Protein AF-A0A5D4HKQ6-F1 (afdb_monomer_lite)

Radius of gyration: 18.06 Å; chains: 1; bounding box: 60×26×44 Å

Sequence (151 aa):
MTTKTHETTPVLAIPAARAATAAGAALTLGSTFLAWTWTAKFPGDLTVTGYPGGLQVLTLIGAALTLLLTLSGYGIKGLRWLTPGGTNSPVRLAALGLLGTMGFTVGAISVELGGVVNLEPGAWIGLVGAIITVVASLGLPHDQDITDTTN

pLDDT: mean 89.71, std 12.34, range [48.47, 98.75]

Organism: NCBI:txid66428

Secondary structure (DSSP, 8-state):
--EEEE----SS--TTHHHHHHHHHHHHHHHTTS-SBSSTTSTT----TTS--HHHHHHHHHHHHHHHHHHHTTT-TTGGGG-TT-SSHHHHHHHHHHHHHHHHHHHHHHHHTTSGGGB-HHHHHHHHHHHHHHHHHTTSPP-PEEEE---

Structure (mmCIF, N/CA/C/O backbone):
data_AF-A0A5D4HKQ6-F1
#
_entry.id   AF-A0A5D4HKQ6-F1
#
loop_
_atom_site.group_PDB
_atom_site.id
_atom_site.type_symbol
_atom_site.label_atom_id
_atom_site.label_alt_id
_atom_site.label_comp_id
_atom_site.label_asym_id
_atom_site.label_entity_id
_atom_site.label_seq_id
_atom_site.pdbx_PDB_ins_code
_atom_site.Cartn_x
_atom_site.Cartn_y
_atom_site.Cartn_z
_atom_site.occupancy
_atom_site.B_iso_or_equiv
_atom_site.auth_seq_id
_atom_site.auth_comp_id
_atom_site.auth_asym_id
_atom_site.auth_atom_id
_atom_site.pdbx_PDB_model_num
ATOM 1 N N . MET A 1 1 ? -39.005 9.624 20.430 1.00 52.19 1 MET A N 1
ATOM 2 C CA . MET A 1 1 ? -37.628 9.550 20.961 1.00 52.19 1 MET A CA 1
ATOM 3 C C . MET A 1 1 ? -36.857 8.712 19.958 1.00 52.19 1 MET A C 1
ATOM 5 O O . MET A 1 1 ? -37.192 7.550 19.815 1.00 52.19 1 MET A O 1
ATOM 9 N N . THR A 1 2 ? -35.982 9.311 19.151 1.00 50.25 2 THR A N 1
ATOM 10 C CA . THR A 1 2 ? -35.321 8.599 18.044 1.00 50.25 2 THR A CA 1
ATOM 11 C C . THR A 1 2 ? -34.064 7.923 18.574 1.00 50.25 2 THR A C 1
ATOM 13 O O . THR A 1 2 ? -33.133 8.610 18.998 1.00 50.25 2 THR A O 1
ATOM 16 N N . THR A 1 3 ? -34.039 6.595 18.590 1.00 52.75 3 THR A N 1
ATOM 17 C CA . THR A 1 3 ? -32.855 5.829 18.988 1.00 52.75 3 THR A CA 1
ATOM 18 C C . THR A 1 3 ? -31.944 5.702 17.769 1.00 52.75 3 THR A C 1
ATOM 20 O O . THR A 1 3 ? -32.344 5.154 16.744 1.00 52.75 3 THR A O 1
ATOM 23 N N . LYS A 1 4 ? -30.730 6.254 17.845 1.00 53.69 4 LYS A N 1
ATOM 24 C CA . LYS A 1 4 ? -29.682 5.984 16.855 1.00 53.69 4 LYS A CA 1
ATOM 25 C C . LYS A 1 4 ? -28.993 4.677 17.231 1.00 53.69 4 LYS A C 1
ATOM 27 O O . LYS A 1 4 ? -28.440 4.582 18.326 1.00 53.69 4 LYS A O 1
ATOM 32 N N . THR A 1 5 ? -29.003 3.703 16.334 1.00 58.50 5 THR A N 1
ATOM 33 C CA . THR A 1 5 ? -28.323 2.418 16.523 1.00 58.50 5 THR A CA 1
ATOM 34 C C . THR A 1 5 ? -27.150 2.373 15.551 1.00 58.50 5 THR A C 1
ATOM 36 O O . THR A 1 5 ? -27.353 2.552 14.361 1.00 58.50 5 THR A O 1
ATOM 39 N N . HIS A 1 6 ? -25.914 2.184 16.010 1.00 55.53 6 HIS A N 1
ATOM 40 C CA . HIS A 1 6 ? -24.756 2.104 15.107 1.00 55.53 6 HIS A CA 1
ATOM 41 C C . HIS A 1 6 ? -24.653 0.704 14.486 1.00 55.53 6 HIS A C 1
ATOM 43 O O . HIS A 1 6 ? -24.644 -0.291 15.220 1.00 55.53 6 HIS A O 1
ATOM 49 N N . GLU A 1 7 ? -24.538 0.604 13.157 1.00 64.25 7 GLU A N 1
ATOM 50 C CA . GLU A 1 7 ? -24.273 -0.682 12.508 1.00 64.25 7 GLU A CA 1
ATOM 51 C C . GLU A 1 7 ? -22.806 -1.052 12.708 1.00 64.25 7 GLU A C 1
ATOM 53 O O . GLU A 1 7 ? -21.908 -0.413 12.169 1.00 64.25 7 GLU A O 1
ATOM 58 N N . THR A 1 8 ? -22.548 -2.096 13.490 1.00 67.12 8 THR A N 1
ATOM 59 C CA . THR A 1 8 ? -21.179 -2.548 13.791 1.00 67.12 8 THR A CA 1
ATOM 60 C C . THR A 1 8 ? -20.797 -3.822 13.041 1.00 67.12 8 THR A C 1
ATOM 62 O O . THR A 1 8 ? -19.658 -4.280 13.140 1.00 67.12 8 THR A O 1
ATOM 65 N N . THR A 1 9 ? -21.719 -4.381 12.254 1.00 77.31 9 THR A N 1
ATOM 66 C CA . THR A 1 9 ? -21.531 -5.647 11.545 1.00 77.31 9 THR A CA 1
ATOM 67 C C . THR A 1 9 ? -20.462 -5.501 10.459 1.00 77.31 9 THR A C 1
ATOM 69 O O . THR A 1 9 ? -20.600 -4.640 9.588 1.00 77.31 9 THR A O 1
ATOM 72 N N . PRO A 1 10 ? -19.377 -6.293 10.478 1.00 80.19 10 PRO A N 1
ATOM 73 C CA . PRO A 1 10 ? -18.379 -6.279 9.412 1.00 80.19 10 PRO A CA 1
ATOM 74 C C . PRO A 1 10 ? -18.912 -6.966 8.144 1.00 80.19 10 PRO A C 1
ATOM 76 O O . PRO A 1 10 ? -19.804 -7.808 8.218 1.00 80.19 10 PRO A O 1
ATOM 79 N N . VAL A 1 11 ? -18.337 -6.649 6.977 1.00 83.75 11 VAL A N 1
ATOM 80 C CA . VAL A 1 11 ? -18.715 -7.301 5.703 1.00 83.75 11 VAL A CA 1
ATOM 81 C C . VAL A 1 11 ? -18.210 -8.747 5.665 1.00 83.75 11 VAL A C 1
ATOM 83 O O . VAL A 1 11 ? -18.899 -9.641 5.183 1.00 83.75 11 VAL A O 1
ATOM 86 N N . LEU A 1 12 ? -17.003 -8.980 6.187 1.00 84.12 12 LEU A N 1
ATOM 87 C CA . LEU A 1 12 ? -16.372 -10.296 6.286 1.00 84.12 12 LEU A CA 1
ATOM 88 C C . LEU A 1 12 ? -15.975 -10.577 7.739 1.00 84.12 12 LEU A C 1
ATOM 90 O O . LEU A 1 12 ? -15.366 -9.740 8.401 1.00 84.12 12 LEU A O 1
ATOM 94 N N . ALA A 1 13 ? -16.265 -11.776 8.240 1.00 87.50 13 ALA A N 1
ATOM 95 C CA . ALA A 1 13 ? -15.840 -12.192 9.574 1.00 87.50 13 ALA A CA 1
ATOM 96 C C . ALA A 1 13 ? -14.349 -12.578 9.569 1.00 87.50 13 ALA A C 1
ATOM 98 O O . ALA A 1 13 ? -13.998 -13.751 9.456 1.00 87.50 13 ALA A O 1
ATOM 99 N N . ILE A 1 14 ? -13.465 -11.579 9.658 1.00 87.88 14 ILE A N 1
ATOM 100 C CA . ILE A 1 14 ? -12.009 -11.775 9.638 1.00 87.88 14 ILE A CA 1
ATOM 101 C C . ILE A 1 14 ? -11.443 -11.548 11.045 1.00 87.88 14 ILE A C 1
ATOM 103 O O . ILE A 1 14 ? -11.504 -10.423 11.556 1.00 87.88 14 ILE A O 1
ATOM 107 N N . PRO A 1 15 ? -10.852 -12.573 11.689 1.00 87.19 15 PRO A N 1
ATOM 108 C CA . PRO A 1 15 ? -10.172 -12.375 12.959 1.00 87.19 15 PRO A CA 1
ATOM 109 C C . PRO A 1 15 ? -8.977 -11.437 12.763 1.00 87.19 15 PRO A C 1
ATOM 111 O O . PRO A 1 15 ? -8.258 -11.517 11.771 1.00 87.19 15 PRO A O 1
ATOM 114 N N . ALA A 1 16 ? -8.766 -10.533 13.720 1.00 92.31 16 ALA A N 1
ATOM 115 C CA . ALA A 1 16 ? -7.679 -9.555 13.679 1.00 92.31 16 ALA A CA 1
ATOM 116 C C . ALA A 1 16 ? -7.649 -8.680 12.399 1.00 92.31 16 ALA A C 1
ATOM 118 O O . ALA A 1 16 ? -6.581 -8.221 11.992 1.00 92.31 16 ALA A O 1
ATOM 119 N N . ALA A 1 17 ? -8.816 -8.384 11.805 1.00 95.38 17 ALA A N 1
ATOM 120 C CA . ALA A 1 17 ? -8.967 -7.578 10.586 1.00 95.38 17 ALA A CA 1
ATOM 121 C C . ALA A 1 17 ? -8.122 -6.289 10.572 1.00 95.38 17 ALA A C 1
ATOM 123 O O . ALA A 1 17 ? -7.431 -6.002 9.596 1.00 95.38 17 ALA A O 1
ATOM 124 N N . ARG A 1 18 ? -8.106 -5.531 11.679 1.00 95.81 18 ARG A N 1
ATOM 125 C CA . ARG A 1 18 ? -7.306 -4.296 11.787 1.00 95.81 18 ARG A CA 1
ATOM 126 C C . ARG A 1 18 ? -5.800 -4.560 11.705 1.00 95.81 18 ARG A C 1
ATOM 128 O O . ARG A 1 18 ? -5.101 -3.831 11.006 1.00 95.81 18 ARG A O 1
ATOM 135 N N . ALA A 1 19 ? -5.315 -5.614 12.361 1.00 97.12 19 ALA A N 1
ATOM 136 C CA . ALA A 1 19 ? -3.901 -5.979 12.330 1.00 97.12 19 ALA A CA 1
ATOM 137 C C . ALA A 1 19 ? -3.490 -6.475 10.938 1.00 97.12 19 ALA A C 1
ATOM 139 O O . ALA A 1 19 ? -2.458 -6.054 10.426 1.00 97.12 19 ALA A O 1
ATOM 140 N N . ALA A 1 20 ? -4.325 -7.294 10.292 1.00 97.81 20 ALA A N 1
ATOM 141 C CA . ALA A 1 20 ? -4.093 -7.749 8.921 1.00 97.81 20 ALA A CA 1
ATOM 142 C C . ALA A 1 20 ? -4.114 -6.585 7.912 1.00 97.81 20 ALA A C 1
ATOM 144 O O . ALA A 1 20 ? -3.261 -6.523 7.028 1.00 97.81 20 ALA A O 1
ATOM 145 N N . THR A 1 21 ? -5.017 -5.613 8.090 1.00 98.19 21 THR A N 1
ATOM 146 C CA . THR A 1 21 ? -5.068 -4.390 7.268 1.00 98.19 21 THR A CA 1
ATOM 147 C C . THR A 1 21 ? -3.767 -3.594 7.393 1.00 98.19 21 THR A C 1
ATOM 149 O O . THR A 1 21 ? -3.162 -3.223 6.385 1.00 98.19 21 THR A O 1
ATOM 152 N N . ALA A 1 22 ? -3.302 -3.379 8.630 1.00 98.12 22 ALA A N 1
ATOM 153 C CA . ALA A 1 22 ? -2.049 -2.681 8.904 1.00 98.12 22 ALA A CA 1
ATOM 154 C C . ALA A 1 22 ? -0.838 -3.443 8.346 1.00 98.12 22 ALA A C 1
ATOM 156 O O . ALA A 1 22 ? 0.032 -2.832 7.730 1.00 98.12 22 ALA A O 1
ATOM 157 N N . ALA A 1 23 ? -0.802 -4.769 8.502 1.00 98.44 23 ALA A N 1
ATOM 158 C CA . ALA A 1 23 ? 0.266 -5.612 7.974 1.00 98.44 23 ALA A CA 1
ATOM 159 C C . ALA A 1 23 ? 0.341 -5.550 6.441 1.00 98.44 23 ALA A C 1
ATOM 161 O O . ALA A 1 23 ? 1.423 -5.335 5.902 1.00 98.44 23 ALA A O 1
ATOM 162 N N . GLY A 1 24 ? -0.790 -5.653 5.734 1.00 98.56 24 GLY A N 1
ATOM 163 C CA . GLY A 1 24 ? -0.828 -5.500 4.274 1.00 98.56 24 GLY A CA 1
ATOM 164 C C . GLY A 1 24 ? -0.355 -4.115 3.816 1.00 98.56 24 GLY A C 1
ATOM 165 O O . GLY A 1 24 ? 0.433 -4.000 2.874 1.00 98.56 24 GLY A O 1
ATOM 166 N N . ALA A 1 25 ? -0.761 -3.057 4.531 1.00 98.62 25 ALA A N 1
ATOM 167 C CA . ALA A 1 25 ? -0.358 -1.692 4.195 1.00 98.62 25 ALA A CA 1
ATOM 168 C C . ALA A 1 25 ? 1.146 -1.491 4.437 1.00 98.62 25 ALA A C 1
ATOM 170 O O . ALA A 1 25 ? 1.828 -0.891 3.610 1.00 98.62 25 ALA A O 1
ATOM 171 N N . ALA A 1 26 ? 1.682 -2.055 5.523 1.00 98.69 26 ALA A N 1
ATOM 172 C CA . ALA A 1 26 ? 3.109 -2.037 5.832 1.00 98.69 26 ALA A CA 1
ATOM 173 C C . ALA A 1 26 ? 3.942 -2.854 4.830 1.00 98.69 26 ALA A C 1
ATOM 175 O O . ALA A 1 26 ? 5.008 -2.397 4.426 1.00 98.69 26 ALA A O 1
ATOM 176 N N . LEU A 1 27 ? 3.455 -4.018 4.382 1.00 98.69 27 LEU A N 1
ATOM 177 C CA . LEU A 1 27 ? 4.090 -4.799 3.312 1.00 98.69 27 LEU A CA 1
ATOM 178 C C . LEU A 1 27 ? 4.149 -4.001 2.008 1.00 98.69 27 LEU A C 1
ATOM 180 O O . LEU A 1 27 ? 5.203 -3.922 1.381 1.00 98.69 27 LEU A O 1
ATOM 184 N N . THR A 1 28 ? 3.038 -3.360 1.636 1.00 98.69 28 THR A N 1
ATOM 185 C CA . THR A 1 28 ? 2.971 -2.517 0.434 1.00 98.69 28 THR A CA 1
ATOM 186 C C . THR A 1 28 ? 3.924 -1.331 0.537 1.00 98.69 28 THR A C 1
ATOM 188 O O . THR A 1 28 ? 4.666 -1.064 -0.402 1.00 98.69 28 THR A O 1
ATOM 191 N N . LEU A 1 29 ? 3.971 -0.670 1.696 1.00 98.62 29 LEU A N 1
ATOM 192 C CA . LEU A 1 29 ? 4.906 0.417 1.983 1.00 98.62 29 LEU A CA 1
ATOM 193 C C . LEU A 1 29 ? 6.361 -0.053 1.876 1.00 98.62 29 LEU A C 1
ATOM 195 O O . LEU A 1 29 ? 7.164 0.590 1.216 1.00 98.62 29 LEU A O 1
ATOM 199 N N . GLY A 1 30 ? 6.711 -1.187 2.483 1.00 98.25 30 GLY A N 1
ATOM 200 C CA . GLY A 1 30 ? 8.060 -1.748 2.379 1.00 98.25 30 GLY A CA 1
ATOM 201 C C . GLY A 1 30 ? 8.436 -2.092 0.936 1.00 98.25 30 GLY A C 1
ATOM 202 O O . GLY A 1 30 ? 9.570 -1.867 0.518 1.00 98.25 30 GLY A O 1
ATOM 203 N N . SER A 1 31 ? 7.468 -2.568 0.147 1.00 98.12 31 SER A N 1
ATOM 204 C CA . SER A 1 31 ? 7.680 -2.947 -1.251 1.00 98.12 31 SER A CA 1
ATOM 205 C C . SER A 1 31 ? 8.123 -1.790 -2.145 1.00 98.12 31 SER A C 1
ATOM 207 O O . SER A 1 31 ? 8.804 -2.031 -3.139 1.00 98.12 31 SER A O 1
ATOM 209 N N . THR A 1 32 ? 7.788 -0.538 -1.806 1.00 97.62 32 THR A N 1
ATOM 210 C CA . THR A 1 32 ? 8.171 0.626 -2.625 1.00 97.62 32 THR A CA 1
ATOM 211 C C . THR A 1 32 ? 9.669 0.890 -2.595 1.00 97.62 32 THR A C 1
ATOM 213 O O . THR A 1 32 ? 10.175 1.624 -3.433 1.00 97.62 32 THR A O 1
ATOM 216 N N . PHE A 1 33 ? 10.381 0.301 -1.634 1.00 97.25 33 PHE A N 1
ATOM 217 C CA . PHE A 1 33 ? 11.835 0.358 -1.541 1.00 97.25 33 PHE A CA 1
ATOM 218 C C . PHE A 1 33 ? 12.516 -0.822 -2.244 1.00 97.25 33 PHE A C 1
ATOM 220 O O . PHE A 1 33 ? 13.732 -0.940 -2.162 1.00 97.25 33 PHE A O 1
ATOM 227 N N . LEU A 1 34 ? 11.773 -1.700 -2.916 1.00 96.88 34 LEU A N 1
ATOM 228 C CA . LEU A 1 34 ? 12.308 -2.817 -3.695 1.00 96.88 34 LEU A CA 1
ATOM 229 C C . LEU A 1 34 ? 12.150 -2.536 -5.191 1.00 96.88 34 LEU A C 1
ATOM 231 O O . LEU A 1 34 ? 11.230 -1.828 -5.595 1.00 96.88 34 LEU A O 1
ATOM 235 N N . ALA A 1 35 ? 12.999 -3.141 -6.021 1.00 96.56 35 ALA A N 1
ATOM 236 C CA . ALA A 1 35 ? 12.835 -3.097 -7.472 1.00 96.56 35 ALA A CA 1
ATOM 237 C C . ALA A 1 35 ? 11.482 -3.696 -7.904 1.00 96.56 35 ALA A C 1
ATOM 239 O O . ALA A 1 35 ? 11.055 -4.741 -7.399 1.00 96.56 35 ALA A O 1
ATOM 240 N N . TRP A 1 36 ? 10.796 -3.025 -8.830 1.00 96.88 36 TRP A N 1
ATOM 241 C CA . TRP A 1 36 ? 9.512 -3.462 -9.404 1.00 96.88 36 TRP A CA 1
ATOM 242 C C . TRP A 1 36 ? 9.649 -3.963 -10.837 1.00 96.88 36 TRP A C 1
ATOM 244 O O . TRP A 1 36 ? 8.809 -4.730 -11.306 1.00 96.88 36 TRP A O 1
ATOM 254 N N . THR A 1 37 ? 10.732 -3.576 -11.501 1.00 94.56 37 THR A N 1
ATOM 255 C CA . THR A 1 37 ? 11.100 -4.013 -12.846 1.00 94.56 37 THR A CA 1
ATOM 256 C C . THR A 1 37 ? 12.584 -4.343 -12.878 1.00 94.56 37 THR A C 1
ATOM 258 O O . THR A 1 37 ? 13.364 -3.697 -12.186 1.00 94.56 37 THR A O 1
ATOM 261 N N . TRP A 1 38 ? 13.000 -5.288 -13.718 1.00 91.44 38 TRP A N 1
ATOM 262 C CA . TRP A 1 38 ? 14.423 -5.607 -13.913 1.00 91.44 38 TRP A CA 1
ATOM 263 C C . TRP A 1 38 ? 15.112 -4.699 -14.942 1.00 91.44 38 TRP A C 1
ATOM 265 O O . TRP A 1 38 ? 16.336 -4.683 -15.050 1.00 91.44 38 TRP A O 1
ATOM 275 N N . THR A 1 39 ? 14.332 -3.951 -15.729 1.00 90.88 39 THR A N 1
ATOM 276 C CA . THR A 1 39 ? 14.819 -3.079 -16.803 1.00 90.88 39 THR A CA 1
ATOM 277 C C . THR A 1 39 ? 14.408 -1.624 -16.586 1.00 90.88 39 THR A C 1
ATOM 279 O O . THR A 1 39 ? 13.275 -1.343 -16.206 1.00 90.88 39 THR A O 1
ATOM 282 N N . ALA A 1 40 ? 15.310 -0.690 -16.901 1.00 90.69 40 ALA A N 1
ATOM 283 C CA . ALA A 1 40 ? 15.077 0.756 -16.806 1.00 90.69 40 ALA A CA 1
ATOM 284 C C . ALA A 1 40 ? 14.224 1.324 -17.961 1.00 90.69 40 ALA A C 1
ATOM 286 O O . ALA A 1 40 ? 14.047 2.532 -18.080 1.00 90.69 40 ALA A O 1
ATOM 287 N N . LYS A 1 41 ? 13.709 0.464 -18.853 1.00 91.44 41 LYS A N 1
ATOM 288 C CA . LYS A 1 41 ? 12.864 0.877 -19.986 1.00 91.44 41 LYS A CA 1
ATOM 289 C C . LYS A 1 41 ? 11.498 1.406 -19.554 1.00 91.44 41 LYS A C 1
ATOM 291 O O . LYS A 1 41 ? 10.875 2.141 -20.313 1.00 91.44 41 LYS A O 1
ATOM 296 N N . PHE A 1 42 ? 11.024 1.019 -18.370 1.00 91.00 42 PHE A N 1
ATOM 297 C CA . PHE A 1 42 ? 9.764 1.525 -17.845 1.00 91.00 42 PHE A CA 1
ATOM 298 C C . PHE A 1 42 ? 9.919 2.992 -17.401 1.00 91.00 42 PHE A C 1
ATOM 300 O O . PHE A 1 42 ? 10.897 3.314 -16.717 1.00 91.00 42 PHE A O 1
ATOM 307 N N . PRO A 1 43 ? 8.974 3.890 -17.743 1.00 88.94 43 PRO A N 1
ATOM 308 C CA . PRO A 1 43 ? 9.043 5.291 -17.348 1.00 88.94 43 PRO A CA 1
ATOM 309 C C . PRO A 1 43 ? 9.218 5.482 -15.837 1.00 88.94 43 PRO A C 1
ATOM 311 O O . PRO A 1 43 ? 8.456 4.955 -15.028 1.00 88.94 43 PRO A O 1
ATOM 314 N N . GLY A 1 44 ? 10.210 6.292 -15.462 1.00 85.31 44 GLY A N 1
ATOM 315 C CA . GLY A 1 44 ? 10.505 6.604 -14.064 1.00 85.31 44 GLY A CA 1
ATOM 316 C C . GLY A 1 44 ? 11.414 5.605 -13.345 1.00 85.31 44 GLY A C 1
ATOM 317 O O . GLY A 1 44 ? 11.509 5.732 -12.130 1.00 85.31 44 GLY A O 1
ATOM 318 N N . ASP A 1 45 ? 12.039 4.671 -14.080 1.00 89.12 45 ASP A N 1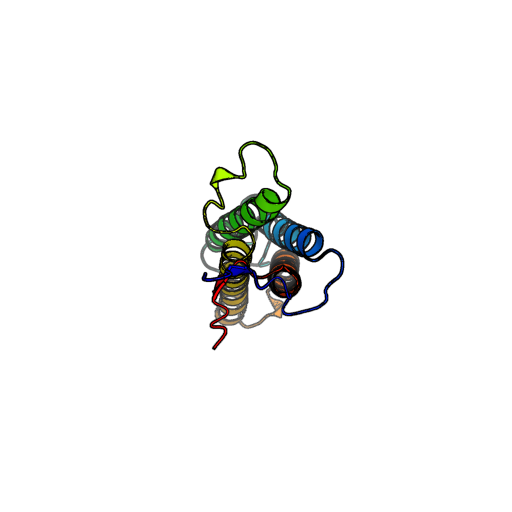
ATOM 319 C CA . ASP A 1 45 ? 13.051 3.692 -13.638 1.00 89.12 45 ASP A CA 1
ATOM 320 C C . ASP A 1 45 ? 12.785 3.079 -12.255 1.00 89.12 45 ASP A C 1
ATOM 322 O O . ASP A 1 45 ? 13.165 3.613 -11.214 1.00 89.12 45 ASP A O 1
ATOM 326 N N . LEU A 1 46 ? 12.149 1.908 -12.256 1.00 92.62 46 LEU A N 1
ATOM 327 C CA . LEU A 1 46 ? 11.755 1.204 -11.035 1.00 92.62 46 LEU A CA 1
ATOM 328 C C . LEU A 1 46 ? 12.695 0.035 -10.704 1.00 92.62 46 LEU A C 1
ATOM 330 O O . LEU A 1 46 ? 12.289 -0.923 -10.041 1.00 92.62 46 LEU A O 1
ATOM 334 N N . THR A 1 47 ? 13.937 0.079 -11.196 1.00 92.19 47 THR A N 1
ATOM 335 C CA . THR A 1 47 ? 14.945 -0.975 -10.973 1.00 92.19 47 THR A CA 1
ATOM 336 C C . THR A 1 47 ? 15.737 -0.801 -9.677 1.00 92.19 47 THR A C 1
ATOM 338 O O . THR A 1 47 ? 16.391 -1.736 -9.214 1.00 92.19 47 THR A O 1
ATOM 341 N N . VAL A 1 48 ? 15.688 0.388 -9.071 1.00 91.19 48 VAL A N 1
ATOM 342 C CA . VAL A 1 48 ? 16.575 0.762 -7.965 1.00 91.19 48 VAL A CA 1
ATOM 343 C C . VAL A 1 48 ? 15.942 0.454 -6.608 1.00 91.19 48 VAL A C 1
ATOM 345 O O . VAL A 1 48 ? 14.958 1.060 -6.192 1.00 91.19 48 VAL A O 1
ATOM 348 N N . THR A 1 49 ? 16.557 -0.464 -5.864 1.00 93.06 49 THR A N 1
ATOM 349 C CA . THR A 1 49 ? 16.210 -0.731 -4.460 1.00 93.06 49 THR A CA 1
ATOM 350 C C . THR A 1 49 ? 16.634 0.445 -3.571 1.00 93.06 49 THR A C 1
ATOM 352 O O . THR A 1 49 ? 17.740 0.966 -3.690 1.00 93.06 49 THR A O 1
ATOM 355 N N . GLY A 1 50 ? 15.763 0.851 -2.648 1.00 90.31 50 GLY A N 1
ATOM 356 C CA . GLY A 1 50 ? 15.988 1.925 -1.677 1.00 90.31 50 GLY A CA 1
ATOM 357 C C . GLY A 1 50 ? 15.692 3.337 -2.192 1.00 90.31 50 GLY A C 1
ATOM 358 O O . GLY A 1 50 ? 15.640 4.262 -1.383 1.00 90.31 50 GLY A O 1
ATOM 359 N N . TYR A 1 51 ? 15.452 3.511 -3.495 1.00 91.44 51 TYR A N 1
ATOM 360 C CA . TYR A 1 51 ? 15.161 4.804 -4.113 1.00 91.44 51 TYR A CA 1
ATOM 361 C C . TYR A 1 51 ? 13.849 4.733 -4.912 1.00 91.44 51 TYR A C 1
ATOM 363 O O . TYR A 1 51 ? 13.877 4.415 -6.099 1.00 91.44 51 TYR A O 1
ATOM 371 N N . PRO A 1 52 ? 12.690 4.981 -4.270 1.00 90.44 52 PRO A N 1
ATOM 372 C CA . PRO A 1 52 ? 11.397 4.870 -4.937 1.00 90.44 52 PRO A CA 1
ATOM 373 C C . PRO A 1 52 ? 11.259 5.882 -6.087 1.00 90.44 52 PRO A C 1
ATOM 375 O O . PRO A 1 52 ? 11.339 7.092 -5.868 1.00 90.44 52 PRO A O 1
ATOM 378 N N . GLY A 1 53 ? 11.002 5.380 -7.296 1.00 90.50 53 GLY A N 1
ATOM 379 C CA . GLY A 1 53 ? 10.688 6.156 -8.498 1.00 90.50 53 GLY A CA 1
ATOM 380 C C . GLY A 1 53 ? 9.212 6.572 -8.601 1.00 90.50 53 GLY A C 1
ATOM 381 O O . GLY A 1 53 ? 8.418 6.388 -7.678 1.00 90.50 53 GLY A O 1
ATOM 382 N N . GLY A 1 54 ? 8.809 7.130 -9.747 1.00 90.25 54 GLY A N 1
ATOM 383 C CA . GLY A 1 54 ? 7.524 7.833 -9.927 1.00 90.25 54 GLY A CA 1
ATOM 384 C C . GLY A 1 54 ? 6.282 7.127 -9.349 1.00 90.25 54 GLY A C 1
ATOM 385 O O . GLY A 1 54 ? 5.657 7.633 -8.415 1.00 90.25 54 GLY A O 1
ATOM 386 N N . LEU A 1 55 ? 5.924 5.945 -9.867 1.00 93.62 55 LEU A N 1
ATOM 387 C CA . LEU A 1 55 ? 4.755 5.188 -9.379 1.00 93.62 55 LEU A CA 1
ATOM 388 C C . LEU A 1 55 ? 4.962 4.583 -7.978 1.00 93.62 55 LEU A C 1
ATOM 390 O O . LEU A 1 55 ? 3.997 4.415 -7.223 1.00 93.62 55 LEU A O 1
ATOM 394 N N . GLN A 1 56 ? 6.212 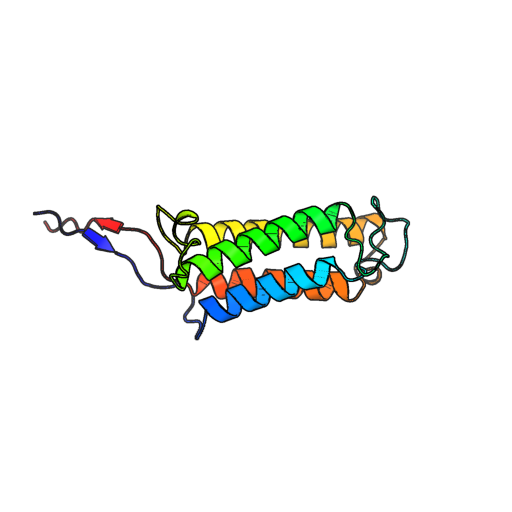4.299 -7.599 1.00 96.19 56 GLN A N 1
ATOM 395 C CA . GLN A 1 56 ? 6.549 3.837 -6.250 1.00 96.19 56 GLN A CA 1
ATOM 396 C C . GLN A 1 56 ? 6.247 4.918 -5.206 1.00 96.19 56 GLN A C 1
ATOM 398 O O . GLN A 1 56 ? 5.737 4.585 -4.140 1.00 96.19 56 GLN A O 1
ATOM 403 N N . VAL A 1 57 ? 6.453 6.205 -5.513 1.00 96.69 57 VAL A N 1
ATOM 404 C CA . VAL A 1 57 ? 6.128 7.322 -4.604 1.00 96.69 57 VAL A CA 1
ATOM 405 C C . VAL A 1 57 ? 4.620 7.463 -4.377 1.00 96.69 57 VAL A C 1
ATOM 407 O O . VAL A 1 57 ? 4.187 7.642 -3.239 1.00 96.69 57 VAL A O 1
ATOM 410 N N . LEU A 1 58 ? 3.797 7.340 -5.424 1.00 96.50 58 LEU A N 1
ATOM 411 C CA . LEU A 1 58 ? 2.334 7.373 -5.268 1.00 96.50 58 LEU A CA 1
ATOM 412 C C . LEU A 1 58 ? 1.845 6.228 -4.375 1.00 96.50 58 LEU A C 1
ATOM 414 O O . LEU A 1 58 ? 1.031 6.432 -3.472 1.00 96.50 58 LEU A O 1
ATOM 418 N N . THR A 1 59 ? 2.402 5.038 -4.588 1.00 97.81 59 THR A N 1
ATOM 419 C CA . THR A 1 59 ? 2.093 3.857 -3.778 1.00 97.81 59 THR A CA 1
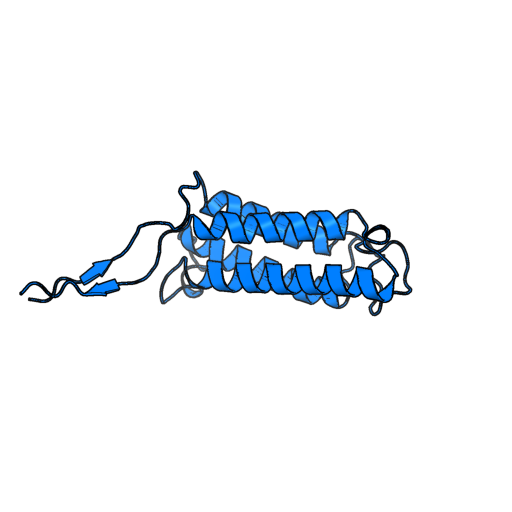ATOM 420 C C . THR A 1 59 ? 2.602 4.007 -2.346 1.00 97.81 59 THR A C 1
ATOM 422 O O . THR A 1 59 ? 1.891 3.640 -1.414 1.00 97.81 59 THR A O 1
ATOM 425 N N . LEU A 1 60 ? 3.777 4.612 -2.146 1.00 97.94 60 LEU A N 1
ATOM 426 C CA . LEU A 1 60 ? 4.352 4.895 -0.829 1.00 97.94 60 LEU A CA 1
ATOM 427 C C . LEU A 1 60 ? 3.417 5.795 -0.023 1.00 97.94 60 LEU A C 1
ATOM 429 O O . LEU A 1 60 ? 3.091 5.480 1.121 1.00 97.94 60 LEU A O 1
ATOM 433 N N . ILE A 1 61 ? 2.944 6.884 -0.634 1.00 98.19 61 ILE A N 1
ATOM 434 C CA . ILE A 1 61 ? 2.012 7.821 -0.001 1.00 98.19 61 ILE A CA 1
ATOM 435 C C . ILE A 1 61 ? 0.679 7.126 0.294 1.00 98.19 61 ILE A C 1
ATOM 437 O O . ILE A 1 61 ? 0.188 7.210 1.419 1.00 98.19 61 ILE A O 1
ATOM 441 N N . GLY A 1 62 ? 0.109 6.396 -0.671 1.00 98.06 62 GLY A N 1
ATOM 442 C CA . GLY A 1 62 ? -1.144 5.659 -0.476 1.00 98.06 62 GLY A CA 1
ATOM 443 C C . GLY A 1 62 ? -1.056 4.615 0.643 1.00 98.06 62 GLY A C 1
ATOM 444 O O . GLY A 1 62 ? -1.953 4.526 1.488 1.00 98.06 62 GLY A O 1
ATOM 445 N N . ALA A 1 63 ? 0.045 3.865 0.703 1.00 98.44 63 ALA A N 1
ATOM 446 C CA . ALA A 1 63 ? 0.292 2.860 1.730 1.00 98.44 63 ALA A CA 1
ATOM 447 C C . ALA A 1 63 ? 0.512 3.502 3.104 1.00 98.44 63 ALA A C 1
ATOM 449 O O . ALA A 1 63 ? -0.085 3.058 4.086 1.00 98.44 63 ALA A O 1
ATOM 450 N N . ALA A 1 64 ? 1.296 4.582 3.176 1.00 98.31 64 ALA A N 1
ATOM 451 C CA . ALA A 1 64 ? 1.525 5.331 4.408 1.00 98.31 64 ALA A CA 1
ATOM 452 C C . ALA A 1 64 ? 0.224 5.930 4.956 1.00 98.31 64 ALA A C 1
ATOM 454 O O . ALA A 1 64 ? -0.074 5.763 6.137 1.00 98.31 64 ALA A O 1
ATOM 455 N N . LEU A 1 65 ? -0.589 6.564 4.106 1.00 97.31 65 LEU A N 1
ATOM 456 C CA . LEU A 1 65 ? -1.895 7.097 4.499 1.00 97.31 65 LEU A CA 1
ATOM 457 C C . LEU A 1 65 ? -2.820 5.988 5.004 1.00 97.31 65 LEU A C 1
ATOM 459 O O . LEU A 1 65 ? -3.393 6.114 6.085 1.00 97.31 65 LEU A O 1
ATOM 463 N N . THR A 1 66 ? -2.924 4.879 4.269 1.00 98.12 66 THR A N 1
ATOM 464 C CA . THR A 1 66 ? -3.759 3.737 4.674 1.00 98.12 66 THR A CA 1
ATOM 465 C C . THR A 1 66 ? -3.300 3.156 6.011 1.00 98.12 66 THR A C 1
ATOM 467 O O . THR A 1 66 ? -4.125 2.869 6.884 1.00 98.12 66 THR A O 1
ATOM 470 N N . LEU A 1 67 ? -1.987 3.029 6.216 1.00 97.62 67 LEU A N 1
ATOM 471 C CA . LEU A 1 67 ? -1.405 2.549 7.465 1.00 97.62 67 LEU A CA 1
ATOM 472 C C . LEU A 1 67 ? -1.704 3.506 8.626 1.00 97.62 67 LEU A C 1
ATOM 474 O O . LEU A 1 67 ? -2.200 3.063 9.660 1.00 97.62 67 LEU A O 1
ATOM 478 N N . LEU A 1 68 ? -1.474 4.810 8.455 1.00 96.19 68 LEU A N 1
ATOM 479 C CA . LEU A 1 68 ? -1.744 5.822 9.483 1.00 96.19 68 LEU A CA 1
ATOM 480 C C . LEU A 1 68 ? -3.229 5.873 9.864 1.00 96.19 68 LEU A C 1
ATOM 482 O O . LEU A 1 68 ? -3.558 5.899 11.053 1.00 96.19 68 LEU A O 1
ATOM 486 N N . LEU A 1 69 ? -4.128 5.816 8.879 1.00 95.31 69 LEU A N 1
ATOM 487 C CA . LEU A 1 69 ? -5.570 5.734 9.117 1.00 95.31 69 LEU A CA 1
ATOM 488 C C . LEU A 1 69 ? -5.932 4.452 9.873 1.00 95.31 69 LEU A C 1
ATOM 490 O O . LEU A 1 69 ? -6.681 4.503 10.846 1.00 95.31 69 LEU A O 1
ATOM 494 N N . THR A 1 70 ? -5.354 3.309 9.501 1.00 95.81 70 THR A N 1
ATOM 495 C CA . THR A 1 70 ? -5.606 2.037 10.197 1.00 95.81 70 THR A CA 1
ATOM 496 C C . THR A 1 70 ? -5.141 2.098 11.653 1.00 95.81 70 THR A C 1
ATOM 498 O O . THR A 1 70 ? -5.870 1.669 12.558 1.00 95.81 70 THR A O 1
ATOM 501 N N . LEU A 1 71 ? -3.957 2.679 11.880 1.00 94.38 71 LEU A N 1
ATOM 502 C CA . LEU A 1 71 ? -3.346 2.845 13.196 1.00 94.38 71 LEU A CA 1
ATOM 503 C C . LEU A 1 71 ? -4.117 3.817 14.094 1.00 94.38 71 LEU A C 1
ATOM 505 O O . LEU A 1 71 ? -4.169 3.617 15.309 1.00 94.38 71 LEU A O 1
ATOM 509 N N . SER A 1 72 ? -4.769 4.827 13.514 1.00 92.25 72 SER A N 1
ATOM 510 C CA . SER A 1 72 ? -5.593 5.774 14.274 1.00 92.25 72 SER A CA 1
ATOM 511 C C . SER A 1 72 ? -6.713 5.086 15.068 1.00 92.25 72 SER A C 1
ATOM 513 O O . SER A 1 72 ? -7.032 5.516 16.177 1.00 92.25 72 SER A O 1
ATOM 515 N N . GLY A 1 73 ? -7.232 3.952 14.584 1.00 89.00 73 GLY A N 1
ATOM 516 C CA . GLY A 1 73 ? -8.264 3.186 15.292 1.00 89.00 73 GLY A CA 1
ATOM 517 C C . GLY A 1 73 ? -7.796 2.250 16.379 1.00 89.00 73 GLY A C 1
ATOM 518 O O . GLY A 1 73 ? -8.637 1.612 17.003 1.00 89.00 73 GLY A O 1
ATOM 519 N N . TYR A 1 74 ? -6.497 2.214 16.665 1.00 89.06 74 TYR A N 1
ATOM 520 C CA . TYR A 1 74 ? -6.014 1.728 17.957 1.00 89.06 74 TYR A CA 1
ATOM 521 C C . TYR A 1 74 ? -6.079 2.806 19.053 1.00 89.06 74 TYR A C 1
ATOM 523 O O . TYR A 1 74 ? -5.737 2.530 20.198 1.00 89.06 74 TYR A O 1
ATOM 531 N N . GLY A 1 75 ? -6.507 4.036 18.737 1.00 82.94 75 GLY A N 1
ATOM 532 C CA . GLY A 1 75 ? -6.625 5.116 19.721 1.00 82.94 75 GLY A CA 1
ATOM 533 C C . GLY A 1 75 ? -5.283 5.724 20.142 1.00 82.94 75 GLY A C 1
ATOM 534 O O . GLY A 1 75 ? -5.182 6.305 21.223 1.00 82.94 75 GLY A O 1
ATOM 535 N N . ILE A 1 76 ? -4.249 5.608 19.301 1.00 86.25 76 ILE A N 1
ATOM 536 C CA . ILE A 1 76 ? -2.921 6.180 19.556 1.00 86.25 76 ILE A CA 1
ATOM 537 C C . ILE A 1 76 ? -3.039 7.708 19.689 1.00 86.25 76 ILE A C 1
ATOM 539 O O . ILE A 1 76 ? -3.597 8.386 18.818 1.00 86.25 76 ILE A O 1
ATOM 543 N N . LYS A 1 77 ? -2.507 8.266 20.787 1.00 81.12 77 LYS A N 1
ATOM 544 C CA . LYS A 1 77 ? -2.511 9.717 21.041 1.00 81.12 77 LYS A CA 1
ATOM 545 C C . LYS A 1 77 ? -1.819 10.450 19.882 1.00 81.12 77 LYS A C 1
ATOM 547 O O . LYS A 1 77 ? -0.713 10.092 19.500 1.00 81.12 77 LYS A O 1
ATOM 552 N N . GLY A 1 78 ? -2.484 11.463 19.323 1.00 82.44 78 GLY A N 1
ATOM 553 C CA . GLY A 1 78 ? -2.019 12.233 18.158 1.00 82.44 78 GLY A CA 1
ATOM 554 C C . GLY A 1 78 ? -2.629 11.790 16.823 1.00 82.44 78 GLY A C 1
ATOM 555 O O . GLY A 1 78 ? -2.969 12.642 16.010 1.00 82.44 78 GLY A O 1
ATOM 556 N N . LEU A 1 79 ? -2.884 10.492 16.619 1.00 84.81 79 LEU A N 1
ATOM 557 C CA . LEU A 1 79 ? -3.464 9.995 15.360 1.00 84.81 79 LEU A CA 1
ATOM 558 C C . LEU A 1 79 ? -4.991 10.120 15.302 1.00 84.81 79 LEU A C 1
ATOM 560 O O . LEU A 1 79 ? -5.568 10.079 14.220 1.00 84.81 79 LEU A O 1
ATOM 564 N N . ARG A 1 80 ? -5.662 10.310 16.444 1.00 80.38 80 ARG A N 1
ATOM 565 C CA . ARG A 1 80 ? -7.132 10.412 16.508 1.00 80.38 80 ARG A CA 1
ATOM 566 C C . ARG A 1 80 ? -7.700 11.561 15.662 1.00 80.38 80 ARG A C 1
ATOM 568 O O . ARG A 1 80 ? -8.840 11.478 15.219 1.00 80.38 80 ARG A O 1
ATOM 575 N N . TRP A 1 81 ? -6.908 12.607 15.417 1.00 85.25 81 TRP A N 1
ATOM 576 C CA . TRP A 1 81 ? -7.308 13.727 14.563 1.00 85.25 81 TRP A CA 1
ATOM 577 C C . TRP A 1 81 ? -7.458 13.336 13.084 1.00 85.25 81 TRP A C 1
ATOM 579 O O . TRP A 1 81 ? -8.205 13.994 12.369 1.00 85.25 81 TRP A O 1
ATOM 589 N N . LEU A 1 82 ? -6.825 12.245 12.629 1.00 84.50 82 LEU A N 1
ATOM 590 C CA . LEU A 1 82 ? -6.969 11.774 11.247 1.00 84.50 82 LEU A CA 1
ATOM 591 C C . LEU A 1 82 ? -8.361 11.197 10.945 1.00 84.50 82 LEU A C 1
ATOM 593 O O . LEU A 1 82 ? -8.741 11.115 9.781 1.00 84.50 82 LEU A O 1
ATOM 597 N N . THR A 1 83 ? -9.123 10.787 11.962 1.00 84.19 83 THR A N 1
ATOM 598 C CA . THR A 1 83 ? -10.423 10.120 11.780 1.00 84.19 83 THR A CA 1
ATOM 599 C C . THR A 1 83 ? -11.523 10.761 12.631 1.00 84.19 83 THR A C 1
ATOM 601 O O . THR A 1 83 ? -12.051 10.115 13.541 1.00 84.19 83 THR A O 1
ATOM 604 N N . PRO A 1 84 ? -11.883 12.035 12.377 1.00 78.06 84 PRO A N 1
ATOM 605 C CA . PRO A 1 84 ? -12.873 12.747 13.184 1.00 78.06 84 PRO A CA 1
ATOM 606 C C . PRO A 1 84 ? -14.305 12.228 12.979 1.00 78.06 84 PRO A C 1
ATOM 608 O O . PRO A 1 84 ? -15.119 12.338 13.888 1.00 78.06 84 PRO A O 1
ATOM 611 N N . GLY A 1 85 ? -14.608 11.654 11.807 1.00 72.81 85 GLY A N 1
ATOM 612 C CA . GLY A 1 85 ? -15.951 11.200 11.416 1.00 72.81 85 GLY A CA 1
ATOM 613 C C . GLY A 1 85 ? -16.175 9.684 11.447 1.00 72.81 85 GLY A C 1
ATOM 614 O O . GLY A 1 85 ? -17.164 9.225 10.893 1.00 72.81 85 GLY A O 1
ATOM 615 N N . GLY A 1 86 ? -15.257 8.908 12.029 1.00 80.25 86 GLY A N 1
ATOM 616 C CA . GLY A 1 86 ? -15.292 7.440 12.003 1.00 80.25 86 GLY A CA 1
ATOM 617 C C . GLY A 1 86 ? -13.957 6.846 11.567 1.00 80.25 86 GLY A C 1
ATOM 618 O O . GLY A 1 86 ? -13.220 7.450 10.784 1.00 80.25 86 GLY A O 1
ATOM 619 N N . THR A 1 87 ? -13.599 5.689 12.121 1.00 84.19 87 THR A N 1
ATOM 620 C CA . THR A 1 87 ? -12.223 5.173 12.059 1.00 84.19 87 THR A CA 1
ATOM 621 C C . THR A 1 87 ? -12.006 4.048 11.047 1.00 84.19 87 THR A C 1
ATOM 623 O O . THR A 1 87 ? -10.872 3.625 10.823 1.00 84.19 87 THR A O 1
ATOM 626 N N . ASN A 1 88 ? -13.065 3.549 10.420 1.00 91.50 88 ASN A N 1
ATOM 627 C CA . ASN A 1 88 ? -13.023 2.400 9.518 1.00 91.50 88 ASN A CA 1
ATOM 628 C C . ASN A 1 88 ? -13.351 2.787 8.072 1.00 91.50 88 ASN A C 1
ATOM 630 O O . ASN A 1 88 ? -12.723 2.280 7.142 1.00 91.50 88 ASN A O 1
ATOM 634 N N . SER A 1 89 ? -14.277 3.723 7.862 1.00 90.88 89 SER A N 1
ATOM 635 C CA . SER A 1 89 ? -14.679 4.159 6.517 1.00 90.88 89 SER A CA 1
ATOM 636 C C . SER A 1 89 ? -13.524 4.798 5.726 1.00 90.88 89 SER A C 1
ATOM 638 O O . SER A 1 89 ? -13.307 4.393 4.580 1.00 90.88 89 SER A O 1
ATOM 640 N N . PRO A 1 90 ? -12.705 5.704 6.311 1.00 93.06 90 PRO A N 1
ATOM 641 C CA . PRO A 1 90 ? -11.533 6.246 5.619 1.00 93.06 90 PRO A CA 1
ATOM 642 C C . PRO A 1 90 ? -10.495 5.171 5.276 1.00 93.06 90 PRO A C 1
ATOM 644 O O . PRO A 1 90 ? -9.868 5.237 4.222 1.00 93.06 90 PRO A O 1
ATOM 647 N N . VAL A 1 91 ? -10.338 4.157 6.138 1.00 95.75 91 VAL A N 1
ATOM 648 C CA . VAL A 1 91 ? -9.403 3.042 5.919 1.00 95.75 91 VAL A CA 1
ATOM 649 C C . VAL A 1 91 ? -9.801 2.241 4.688 1.00 95.75 91 VAL A C 1
ATOM 651 O O . VAL A 1 91 ? -8.948 1.961 3.853 1.00 95.75 91 VAL A O 1
ATOM 654 N N . ARG A 1 92 ? -11.088 1.907 4.538 1.00 94.75 92 ARG A N 1
ATOM 655 C CA . ARG A 1 92 ? -11.579 1.158 3.371 1.00 94.75 92 ARG A CA 1
ATOM 656 C C . ARG A 1 92 ? -11.407 1.944 2.072 1.00 94.75 92 ARG A C 1
ATOM 658 O O . ARG A 1 92 ? -10.958 1.379 1.080 1.00 94.75 92 ARG A O 1
ATOM 665 N N . LEU A 1 93 ? -11.715 3.243 2.081 1.00 95.62 93 LEU A N 1
ATOM 666 C CA . LEU A 1 93 ? -11.516 4.099 0.908 1.00 95.62 93 LEU A CA 1
ATOM 667 C C . LEU A 1 93 ? -10.033 4.173 0.517 1.00 95.62 93 LEU A C 1
ATOM 669 O O . LEU A 1 93 ? -9.691 3.989 -0.651 1.00 95.62 93 LEU A O 1
ATOM 673 N N . ALA A 1 94 ? -9.153 4.395 1.497 1.00 97.50 94 ALA A N 1
ATOM 674 C CA . ALA A 1 94 ? -7.713 4.447 1.275 1.00 97.50 94 ALA A CA 1
ATOM 675 C C . ALA A 1 94 ? -7.159 3.098 0.786 1.00 97.50 94 ALA A C 1
ATOM 677 O O . ALA A 1 94 ? -6.382 3.071 -0.165 1.00 97.50 94 ALA A O 1
ATOM 678 N N . ALA A 1 95 ? -7.625 1.980 1.354 1.00 98.25 95 ALA A N 1
ATOM 679 C CA . ALA A 1 95 ? -7.258 0.635 0.922 1.00 98.25 95 ALA A CA 1
ATOM 680 C C . ALA A 1 95 ? -7.647 0.375 -0.543 1.00 98.25 95 ALA A C 1
ATOM 682 O O . ALA A 1 95 ? -6.834 -0.139 -1.311 1.00 98.25 95 ALA A O 1
ATOM 683 N N . LEU A 1 96 ? -8.858 0.765 -0.956 1.00 98.25 96 LEU A N 1
ATOM 684 C CA . LEU A 1 96 ? -9.293 0.646 -2.352 1.00 98.25 96 LEU A CA 1
ATOM 685 C C . LEU A 1 96 ? -8.448 1.518 -3.288 1.00 98.25 96 LEU A C 1
ATOM 687 O O . LEU A 1 96 ? -8.058 1.057 -4.358 1.00 98.25 96 LEU A O 1
ATOM 691 N N . GLY A 1 97 ? -8.118 2.745 -2.877 1.00 98.31 97 GLY A N 1
ATOM 692 C CA . GLY A 1 97 ? -7.204 3.618 -3.620 1.00 98.31 97 GLY A CA 1
ATOM 693 C C . GLY A 1 97 ? -5.793 3.032 -3.746 1.00 98.31 97 GLY A C 1
ATOM 694 O O . GLY A 1 97 ? -5.195 3.088 -4.822 1.00 98.31 97 GLY A O 1
ATOM 695 N N . LEU A 1 98 ? -5.282 2.406 -2.682 1.00 98.62 98 LEU A N 1
ATOM 696 C CA . LEU A 1 98 ? -3.996 1.711 -2.679 1.00 98.62 98 LEU A CA 1
ATOM 697 C C . LEU A 1 98 ? -3.994 0.528 -3.655 1.00 98.62 98 LEU A C 1
ATOM 699 O O . LEU A 1 98 ? -3.093 0.427 -4.487 1.00 98.62 98 LEU A O 1
ATOM 703 N N . LEU A 1 99 ? -5.022 -0.324 -3.607 1.00 98.69 99 LEU A N 1
ATOM 704 C CA . LEU A 1 99 ? -5.169 -1.433 -4.551 1.00 98.69 99 LEU A CA 1
ATOM 705 C C . LEU A 1 99 ? -5.340 -0.935 -5.989 1.00 98.69 99 LEU A C 1
ATOM 707 O O . LEU A 1 99 ? -4.732 -1.499 -6.893 1.00 98.69 99 LEU A O 1
ATOM 711 N N . GLY A 1 100 ? -6.107 0.135 -6.207 1.00 98.50 100 GLY A N 1
ATOM 712 C CA . GLY A 1 100 ? -6.252 0.762 -7.521 1.00 98.50 100 GLY A CA 1
ATOM 713 C C . GLY A 1 100 ? -4.920 1.272 -8.075 1.00 98.50 100 GLY A C 1
ATOM 714 O O . GLY A 1 100 ? -4.592 1.011 -9.230 1.00 98.50 100 GLY A O 1
ATOM 715 N N . THR A 1 101 ? -4.112 1.923 -7.237 1.00 98.12 101 THR A N 1
ATOM 716 C CA . THR A 1 101 ? -2.782 2.439 -7.610 1.00 98.12 101 THR A CA 1
ATOM 717 C C . THR A 1 101 ? -1.816 1.301 -7.942 1.00 98.12 101 THR A C 1
ATOM 719 O O . THR A 1 101 ? -1.116 1.342 -8.958 1.00 98.12 101 THR A O 1
ATOM 722 N N . MET A 1 102 ? -1.806 0.251 -7.119 1.00 97.88 102 MET A N 1
ATOM 723 C CA . MET A 1 102 ? -0.936 -0.905 -7.323 1.00 97.88 102 MET A CA 1
ATOM 724 C C . MET A 1 102 ? -1.368 -1.738 -8.536 1.00 97.88 102 MET A C 1
ATOM 726 O O . MET A 1 102 ? -0.530 -2.127 -9.346 1.00 97.88 102 MET A O 1
ATOM 730 N N . GLY A 1 103 ? -2.673 -1.955 -8.715 1.00 97.62 103 GLY A N 1
ATOM 731 C CA . GLY A 1 103 ? -3.235 -2.637 -9.880 1.00 97.62 103 GLY A CA 1
ATOM 732 C C . GLY A 1 103 ? -2.956 -1.884 -11.180 1.00 97.62 103 GLY A C 1
ATOM 733 O O . GLY A 1 103 ? -2.523 -2.496 -12.155 1.00 97.62 103 GLY A O 1
ATOM 734 N N . PHE A 1 104 ? -3.109 -0.554 -11.175 1.00 97.88 104 PHE A N 1
ATOM 735 C CA . PHE A 1 104 ? -2.702 0.290 -12.300 1.00 97.88 104 PHE A CA 1
ATOM 736 C C . PHE A 1 104 ? -1.208 0.148 -12.593 1.00 97.88 104 PHE A C 1
ATOM 738 O O . PHE A 1 104 ? -0.836 -0.055 -13.743 1.00 97.88 104 PHE A O 1
ATOM 745 N N . THR A 1 105 ? -0.354 0.195 -11.568 1.00 96.62 105 THR A N 1
ATOM 746 C CA . THR A 1 105 ? 1.100 0.082 -11.748 1.00 96.62 105 THR A CA 1
ATOM 747 C C . THR A 1 105 ? 1.494 -1.266 -12.349 1.00 96.62 105 THR A C 1
ATOM 749 O O . THR A 1 105 ? 2.215 -1.306 -13.343 1.00 96.62 105 THR A O 1
ATOM 752 N N . VAL A 1 106 ? 0.988 -2.374 -11.801 1.00 97.38 106 VAL A N 1
ATOM 753 C CA . VAL A 1 106 ? 1.253 -3.722 -12.330 1.00 97.38 106 VAL A CA 1
ATOM 754 C C . VAL A 1 106 ? 0.739 -3.864 -13.764 1.00 97.38 106 VAL A C 1
ATOM 756 O O . VAL A 1 106 ? 1.434 -4.429 -14.612 1.00 97.38 106 VAL A O 1
ATOM 759 N N . GLY A 1 107 ? -0.447 -3.322 -14.055 1.00 97.12 107 GLY A N 1
ATOM 760 C CA . GLY A 1 107 ? -1.012 -3.291 -15.402 1.00 97.12 107 GLY A CA 1
ATOM 761 C C . GLY A 1 107 ? -0.147 -2.494 -16.377 1.00 97.12 107 GLY A C 1
ATOM 762 O O . GLY A 1 107 ? 0.192 -3.004 -17.441 1.00 97.12 107 GLY A O 1
ATOM 763 N N . ALA A 1 108 ? 0.277 -1.290 -15.990 1.00 96.25 108 ALA A N 1
ATOM 764 C CA . ALA A 1 108 ? 1.145 -0.433 -16.791 1.00 96.25 108 ALA A CA 1
ATOM 765 C C . ALA A 1 108 ? 2.490 -1.110 -17.080 1.00 96.25 108 ALA A C 1
ATOM 767 O O . ALA A 1 108 ? 2.894 -1.182 -18.235 1.00 96.25 108 ALA A O 1
ATOM 768 N N . ILE A 1 109 ? 3.149 -1.686 -16.069 1.00 95.56 109 ILE A N 1
ATOM 769 C CA . ILE A 1 109 ? 4.397 -2.444 -16.261 1.00 95.56 109 ILE A CA 1
ATOM 770 C C . ILE A 1 109 ? 4.181 -3.596 -17.247 1.00 95.56 109 ILE A C 1
ATOM 772 O O . ILE A 1 109 ? 4.982 -3.798 -18.158 1.00 95.56 109 ILE A O 1
ATOM 776 N N . SER A 1 110 ? 3.085 -4.339 -17.086 1.00 96.19 110 SER A N 1
ATOM 777 C CA . SER A 1 110 ? 2.786 -5.495 -17.932 1.00 96.19 110 SER A CA 1
ATOM 778 C C . SER A 1 110 ? 2.514 -5.100 -19.382 1.00 96.19 110 SER A C 1
ATOM 780 O O . SER A 1 110 ? 2.942 -5.810 -20.287 1.00 96.19 110 SER A O 1
ATOM 782 N N . VAL A 1 111 ? 1.828 -3.982 -19.621 1.00 96.69 111 VAL A N 1
ATOM 783 C CA . VAL A 1 111 ? 1.554 -3.478 -20.974 1.00 96.69 111 VAL A CA 1
ATOM 784 C C . VAL A 1 111 ? 2.826 -2.923 -21.616 1.00 96.69 111 VAL A C 1
ATOM 786 O O . VAL A 1 111 ? 3.156 -3.315 -22.732 1.00 96.69 111 VAL A O 1
ATOM 789 N N . GLU A 1 112 ? 3.572 -2.076 -20.907 1.00 94.94 112 GLU A N 1
ATOM 790 C CA . GLU A 1 112 ? 4.743 -1.373 -21.453 1.00 94.94 112 GLU A CA 1
ATOM 791 C C . GLU A 1 112 ? 5.954 -2.293 -21.664 1.00 94.94 112 GLU A C 1
ATOM 793 O O . GLU A 1 112 ? 6.709 -2.129 -22.622 1.00 94.94 112 GLU A O 1
ATOM 798 N N . LEU A 1 113 ? 6.155 -3.284 -20.789 1.00 94.12 113 LEU A N 1
ATOM 799 C CA . LEU A 1 113 ? 7.288 -4.214 -20.885 1.00 94.12 113 LEU A CA 1
ATOM 800 C C . LEU A 1 113 ? 6.933 -5.548 -21.558 1.00 94.12 113 LEU A C 1
ATOM 802 O O . LEU A 1 113 ? 7.802 -6.406 -21.721 1.00 94.12 113 LEU A O 1
ATOM 806 N N . GLY A 1 114 ? 5.679 -5.737 -21.974 1.00 93.38 114 GLY A N 1
ATOM 807 C CA . GLY A 1 114 ? 5.256 -6.927 -22.719 1.00 93.38 114 GLY A CA 1
ATOM 808 C C . GLY A 1 114 ? 5.009 -8.170 -21.858 1.00 93.38 114 GLY A C 1
ATOM 809 O O . GLY A 1 114 ? 5.179 -9.292 -22.329 1.00 93.38 114 GLY A O 1
ATOM 810 N N . GLY A 1 115 ? 4.606 -7.988 -20.600 1.00 93.19 115 GLY A N 1
ATOM 811 C CA . GLY A 1 115 ? 4.040 -9.050 -19.770 1.00 93.19 115 GLY A CA 1
ATOM 812 C C . GLY A 1 115 ? 4.394 -8.955 -18.289 1.00 93.19 115 GLY A C 1
ATOM 813 O O . GLY A 1 115 ? 5.371 -8.315 -17.896 1.00 93.19 115 GLY A O 1
ATOM 814 N N . VAL A 1 116 ? 3.624 -9.683 -17.473 1.00 93.44 116 VAL A N 1
ATOM 815 C CA . VAL A 1 116 ? 3.821 -9.819 -16.014 1.00 93.44 116 VAL A CA 1
ATOM 816 C C . VAL A 1 116 ? 5.158 -10.467 -15.637 1.00 93.44 116 VAL A C 1
ATOM 818 O O . VAL A 1 116 ? 5.601 -10.340 -14.504 1.00 93.44 116 VAL A O 1
ATOM 821 N N . VAL A 1 117 ? 5.830 -11.135 -16.581 1.00 92.94 117 VAL A N 1
ATOM 822 C CA . VAL A 1 117 ? 7.166 -11.725 -16.382 1.00 92.94 117 VAL A CA 1
ATOM 823 C C . VAL A 1 117 ? 8.236 -10.671 -16.074 1.00 92.94 117 VAL A C 1
ATOM 825 O O . VAL A 1 117 ? 9.278 -10.998 -15.523 1.00 92.94 117 VAL A O 1
ATOM 828 N N . ASN A 1 118 ? 7.973 -9.402 -16.400 1.00 93.44 118 ASN A N 1
ATOM 829 C CA . ASN A 1 118 ? 8.882 -8.293 -16.115 1.00 93.44 118 ASN A CA 1
ATOM 830 C C . ASN A 1 118 ? 8.728 -7.717 -14.700 1.00 93.44 118 ASN A C 1
ATOM 832 O O . ASN A 1 118 ? 9.466 -6.797 -14.344 1.00 93.44 118 ASN A O 1
ATOM 836 N N . LEU A 1 119 ? 7.762 -8.217 -13.924 1.00 94.75 119 LEU A N 1
ATOM 837 C CA . LEU A 1 119 ? 7.550 -7.809 -12.541 1.00 94.75 119 LEU A CA 1
ATOM 838 C C . LEU A 1 119 ? 8.601 -8.456 -11.645 1.00 94.75 119 LEU A C 1
ATOM 840 O O . LEU A 1 119 ? 8.669 -9.680 -11.522 1.00 94.75 119 LEU A O 1
ATOM 844 N N . GLU A 1 120 ? 9.363 -7.614 -10.966 1.00 96.44 120 GLU A N 1
ATOM 845 C CA . GLU A 1 120 ? 10.296 -8.035 -9.926 1.00 96.44 120 GLU A CA 1
ATOM 846 C C . GLU A 1 120 ? 9.567 -8.330 -8.603 1.00 96.44 120 GLU A C 1
ATOM 848 O O . GLU A 1 120 ? 8.408 -7.926 -8.417 1.00 96.44 120 GLU A O 1
ATOM 853 N N . PRO A 1 121 ? 10.226 -9.004 -7.637 1.00 96.81 121 PRO A N 1
ATOM 854 C CA . PRO A 1 121 ? 9.622 -9.357 -6.355 1.00 96.81 121 PRO A CA 1
ATOM 855 C C . PRO A 1 121 ? 8.978 -8.178 -5.619 1.00 96.81 121 PRO A C 1
ATOM 857 O O . PRO A 1 121 ? 7.950 -8.364 -4.970 1.00 96.81 121 PRO A O 1
ATOM 860 N N . GLY A 1 122 ? 9.523 -6.962 -5.743 1.00 97.00 122 GLY A N 1
ATOM 861 C CA . GLY A 1 122 ? 8.937 -5.774 -5.125 1.00 97.00 122 GLY A CA 1
ATOM 862 C C . GLY A 1 122 ? 7.518 -5.483 -5.616 1.00 97.00 122 GLY A C 1
ATOM 863 O O . GLY A 1 122 ? 6.639 -5.214 -4.799 1.00 97.00 122 GLY A O 1
ATOM 864 N N . ALA A 1 123 ? 7.254 -5.625 -6.918 1.00 97.25 123 ALA A N 1
ATOM 865 C CA . ALA A 1 123 ? 5.921 -5.392 -7.468 1.00 97.25 123 ALA A CA 1
ATOM 866 C C . ALA A 1 123 ? 4.915 -6.448 -6.979 1.00 97.25 123 ALA A C 1
ATOM 868 O O . ALA A 1 123 ? 3.779 -6.120 -6.633 1.00 97.25 123 ALA A O 1
ATOM 869 N N . TRP A 1 124 ? 5.341 -7.711 -6.879 1.00 97.81 124 TRP A N 1
ATOM 870 C CA . TRP A 1 124 ? 4.504 -8.790 -6.348 1.00 97.81 124 TRP A CA 1
ATOM 871 C C . TRP A 1 124 ? 4.189 -8.611 -4.863 1.00 97.81 124 TRP A C 1
ATOM 873 O O . TRP A 1 124 ? 3.030 -8.739 -4.468 1.00 97.81 124 TRP A O 1
ATOM 883 N N . ILE A 1 125 ? 5.191 -8.269 -4.047 1.00 98.38 125 ILE A N 1
ATOM 884 C CA . ILE A 1 125 ? 5.002 -7.995 -2.615 1.00 98.38 125 ILE A CA 1
ATOM 885 C C . ILE A 1 125 ? 4.038 -6.819 -2.429 1.00 98.38 125 ILE A C 1
ATOM 887 O O . ILE A 1 125 ? 3.131 -6.904 -1.599 1.00 98.38 125 ILE A O 1
ATOM 891 N N . GLY A 1 126 ? 4.189 -5.757 -3.227 1.00 98.31 126 GLY A N 1
ATOM 892 C CA . GLY A 1 126 ? 3.295 -4.601 -3.209 1.00 98.31 126 GLY A CA 1
ATOM 893 C C . GLY A 1 126 ? 1.853 -4.956 -3.559 1.00 98.31 126 GLY A C 1
ATOM 894 O O . GLY A 1 126 ? 0.932 -4.599 -2.825 1.00 98.31 126 GLY A O 1
ATOM 895 N N . LEU A 1 127 ? 1.647 -5.721 -4.635 1.00 98.50 127 LEU A N 1
ATOM 896 C CA . LEU A 1 127 ? 0.315 -6.155 -5.065 1.00 98.50 127 LEU A CA 1
ATOM 897 C C . LEU A 1 127 ? -0.365 -7.051 -4.029 1.00 98.50 127 LEU A C 1
ATOM 899 O O . LEU A 1 127 ? -1.516 -6.807 -3.666 1.00 98.50 127 LEU A O 1
ATOM 903 N N . VAL A 1 128 ? 0.344 -8.062 -3.527 1.00 98.56 128 VAL A N 1
ATOM 904 C CA . VAL A 1 128 ? -0.186 -8.968 -2.500 1.00 98.56 128 VAL A CA 1
ATOM 905 C C . VAL A 1 128 ? -0.496 -8.198 -1.217 1.00 98.56 128 VAL A C 1
ATOM 907 O O . VAL A 1 128 ? -1.568 -8.387 -0.642 1.00 98.56 128 VAL A O 1
ATOM 910 N N . GLY A 1 129 ? 0.389 -7.289 -0.799 1.00 98.75 129 GLY A N 1
ATOM 911 C CA . GLY A 1 129 ? 0.162 -6.406 0.343 1.00 98.75 129 GLY A CA 1
ATOM 912 C C . GLY A 1 129 ? -1.122 -5.590 0.193 1.00 98.75 129 GLY A C 1
ATOM 913 O O . GLY A 1 129 ? -1.962 -5.615 1.092 1.00 98.75 129 GLY A O 1
ATOM 914 N N . ALA A 1 130 ? -1.326 -4.951 -0.962 1.00 98.69 130 ALA A N 1
ATOM 915 C CA . ALA A 1 130 ? -2.501 -4.124 -1.225 1.00 98.69 130 ALA A CA 1
ATOM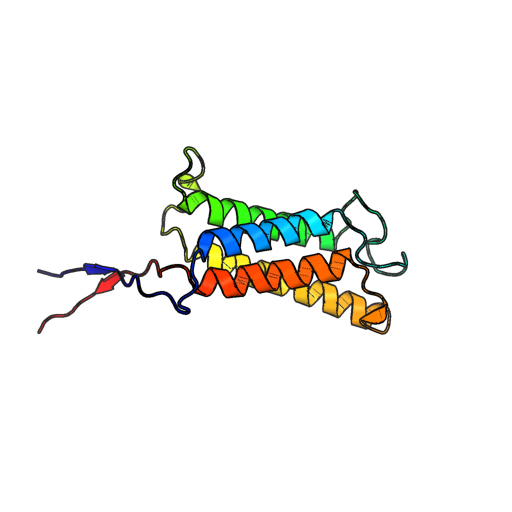 916 C C . ALA A 1 130 ? -3.803 -4.947 -1.243 1.00 98.69 130 ALA A C 1
ATOM 918 O O . ALA A 1 130 ? -4.827 -4.503 -0.714 1.00 98.69 130 ALA A O 1
ATOM 919 N N . ILE A 1 131 ? -3.763 -6.168 -1.790 1.00 98.62 131 ILE A N 1
ATOM 920 C CA . ILE A 1 131 ? -4.896 -7.106 -1.753 1.00 98.62 131 ILE A CA 1
ATOM 921 C C . ILE A 1 131 ? -5.226 -7.486 -0.306 1.00 98.62 131 ILE A C 1
ATOM 923 O O . ILE A 1 131 ? -6.390 -7.402 0.091 1.00 98.62 131 ILE A O 1
ATOM 927 N N . ILE A 1 132 ? -4.218 -7.851 0.498 1.00 98.56 132 ILE A N 1
ATOM 928 C CA . ILE A 1 132 ? -4.398 -8.158 1.926 1.00 98.56 132 ILE A CA 1
ATOM 929 C C . ILE A 1 132 ? -5.037 -6.964 2.639 1.00 98.56 132 ILE A C 1
ATOM 931 O O . ILE A 1 132 ? -5.998 -7.152 3.385 1.00 98.56 132 ILE A O 1
ATOM 935 N N . THR A 1 133 ? -4.556 -5.743 2.388 1.00 98.62 133 THR A N 1
ATOM 936 C CA . THR A 1 133 ? -5.107 -4.521 2.986 1.00 98.62 133 THR A CA 1
ATOM 937 C C . THR A 1 133 ? -6.589 -4.357 2.680 1.00 98.62 133 THR A C 1
ATOM 939 O O . THR A 1 133 ? -7.376 -4.154 3.604 1.00 98.62 133 THR A O 1
ATOM 942 N N . VAL A 1 134 ? -6.993 -4.472 1.411 1.00 98.12 134 VAL A N 1
ATOM 943 C CA . VAL A 1 134 ? -8.404 -4.332 1.023 1.00 98.12 134 VAL A CA 1
ATOM 944 C C . VAL A 1 134 ? -9.251 -5.426 1.651 1.00 98.12 134 VAL A C 1
ATOM 946 O O . VAL A 1 134 ? -10.216 -5.106 2.345 1.00 98.12 134 VAL A O 1
ATOM 949 N N . VAL A 1 135 ? -8.879 -6.695 1.469 1.00 98.00 135 VAL A N 1
ATOM 950 C CA . VAL A 1 135 ? -9.663 -7.833 1.970 1.00 98.00 135 VAL A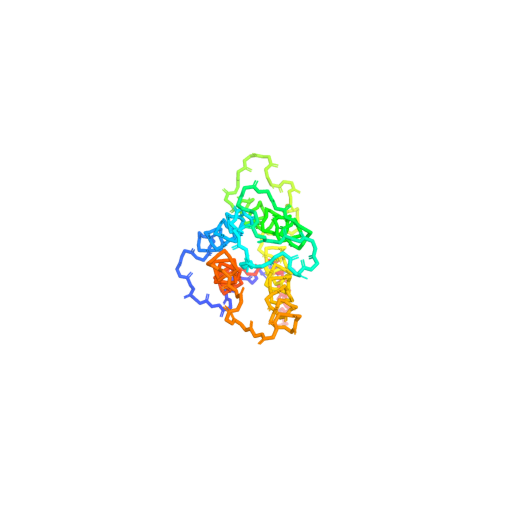 CA 1
A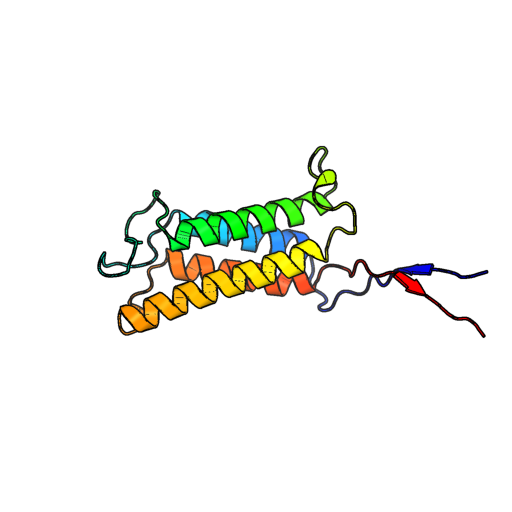TOM 951 C C . VAL A 1 135 ? -9.817 -7.763 3.489 1.00 98.00 135 VAL A C 1
ATOM 953 O O . VAL A 1 135 ? -10.925 -7.909 3.999 1.00 98.00 135 VAL A O 1
ATOM 956 N N . ALA A 1 136 ? -8.742 -7.466 4.219 1.00 97.31 136 ALA A N 1
ATOM 957 C CA . ALA A 1 136 ? -8.797 -7.325 5.668 1.00 97.31 136 ALA A CA 1
ATOM 958 C C . ALA A 1 136 ? -9.629 -6.108 6.112 1.00 97.31 136 ALA A C 1
ATOM 960 O O . ALA A 1 136 ? -10.351 -6.202 7.106 1.00 97.31 136 ALA A O 1
ATOM 961 N N . SER A 1 137 ? -9.597 -4.993 5.370 1.00 96.81 137 SER A N 1
ATOM 962 C CA . SER A 1 137 ? -10.369 -3.787 5.712 1.00 96.81 137 SER A CA 1
ATOM 963 C C . SER A 1 137 ? -11.888 -4.001 5.644 1.00 96.81 137 SER A C 1
ATOM 965 O O . SER A 1 137 ? -12.645 -3.344 6.365 1.00 96.81 137 SER A O 1
ATOM 967 N N . LEU A 1 138 ? -12.344 -4.963 4.834 1.00 95.06 138 LEU A N 1
ATOM 968 C CA . LEU A 1 138 ? -13.748 -5.382 4.776 1.00 95.06 138 LEU A CA 1
ATOM 969 C C . LEU A 1 138 ? -14.200 -6.093 6.064 1.00 95.06 138 LEU A C 1
ATOM 971 O O . LEU A 1 138 ? -15.395 -6.141 6.355 1.00 95.06 138 LEU A O 1
ATOM 975 N N . GLY A 1 139 ? -13.257 -6.599 6.862 1.00 93.81 139 GLY A N 1
ATOM 976 C CA . GLY A 1 139 ? -13.525 -7.143 8.191 1.00 93.81 139 GLY A CA 1
ATOM 977 C C . GLY A 1 139 ? -13.596 -6.106 9.313 1.00 93.81 139 GLY A C 1
ATOM 978 O O . GLY A 1 139 ? -13.859 -6.468 10.459 1.00 93.81 139 GLY A O 1
ATOM 979 N N . LEU A 1 140 ? -13.361 -4.821 9.026 1.00 92.56 140 LEU A N 1
ATOM 980 C CA . LEU A 1 140 ? -13.566 -3.749 10.003 1.00 92.56 140 LEU A CA 1
ATOM 981 C C . LEU A 1 140 ? -15.068 -3.455 10.181 1.00 92.56 140 LEU A C 1
ATOM 983 O O . LEU A 1 140 ? -15.814 -3.608 9.216 1.00 92.56 140 LEU A O 1
ATOM 987 N N . PRO A 1 141 ? -15.530 -2.997 11.357 1.00 88.94 141 PRO A N 1
ATOM 988 C CA . PRO A 1 141 ? -16.907 -2.526 11.550 1.00 88.94 141 PRO A CA 1
ATOM 989 C C . PRO A 1 141 ? -17.270 -1.341 10.641 1.00 88.94 141 PRO A C 1
ATOM 991 O O . PRO A 1 141 ? -16.387 -0.608 10.189 1.00 88.94 141 PRO A O 1
ATOM 994 N N . HIS A 1 142 ? -18.563 -1.137 10.380 1.00 83.19 142 HIS A N 1
ATOM 995 C CA . HIS A 1 142 ? -19.050 0.083 9.730 1.00 83.19 142 HIS A CA 1
ATOM 996 C C . HIS A 1 142 ? -19.103 1.248 10.731 1.00 83.19 142 HIS A C 1
ATOM 998 O O . HIS A 1 142 ? -19.261 1.041 11.930 1.00 83.19 142 HIS A O 1
ATOM 1004 N N . ASP A 1 143 ? -18.966 2.479 10.229 1.00 80.25 143 ASP A N 1
ATOM 1005 C CA . ASP A 1 143 ? -19.089 3.701 11.043 1.00 80.25 143 ASP A CA 1
ATOM 1006 C C . ASP A 1 143 ? -20.440 4.417 10.821 1.00 80.25 143 ASP A C 1
ATOM 1008 O O . ASP A 1 143 ? -20.537 5.621 11.033 1.00 80.25 143 ASP A O 1
ATOM 1012 N N . GLN A 1 144 ? -21.469 3.718 10.326 1.00 72.19 144 GLN A N 1
ATOM 1013 C CA . GLN A 1 144 ? -22.753 4.329 9.956 1.00 72.19 144 GLN A CA 1
ATOM 1014 C C . GLN A 1 144 ? -23.775 4.241 11.102 1.00 72.19 144 GLN A C 1
ATOM 1016 O O . GLN A 1 144 ? -23.960 3.186 11.714 1.00 72.19 144 GLN A O 1
ATOM 1021 N N . ASP A 1 145 ? -24.472 5.350 11.358 1.00 66.00 145 ASP A N 1
ATOM 1022 C CA . ASP A 1 145 ? -25.630 5.405 12.255 1.00 66.00 145 ASP A CA 1
ATOM 1023 C C . ASP A 1 145 ? -26.871 4.920 11.493 1.00 66.00 145 ASP A C 1
ATOM 1025 O O . ASP A 1 145 ? -27.303 5.564 10.534 1.00 66.00 145 ASP A O 1
ATOM 1029 N N . ILE A 1 146 ? -27.501 3.836 11.939 1.00 61.03 146 ILE A N 1
ATOM 1030 C CA . ILE A 1 146 ? -28.834 3.450 11.479 1.00 61.03 146 ILE A CA 1
ATOM 1031 C C . ILE A 1 146 ? -29.861 4.224 12.313 1.00 61.03 146 ILE A C 1
ATOM 1033 O O . ILE A 1 146 ? -29.835 4.211 13.548 1.00 61.03 146 ILE A O 1
ATOM 1037 N N . THR A 1 147 ? -30.777 4.921 11.645 1.00 58.91 147 THR A N 1
ATOM 1038 C CA . THR A 1 147 ? -31.944 5.504 12.319 1.00 58.91 147 THR A CA 1
ATOM 1039 C C . THR A 1 147 ? -33.014 4.428 12.408 1.00 58.91 147 THR A C 1
ATOM 1041 O O . THR A 1 147 ? -33.561 4.035 11.381 1.00 58.91 147 THR A O 1
ATOM 1044 N N . ASP A 1 148 ? -33.306 3.948 13.615 1.00 56.66 148 ASP A N 1
ATOM 1045 C CA . ASP A 1 148 ? -34.406 3.012 13.826 1.00 56.66 148 ASP A CA 1
ATOM 1046 C C . ASP A 1 148 ? -35.720 3.802 13.916 1.00 56.66 148 ASP A C 1
ATOM 1048 O O . ASP A 1 148 ? -36.012 4.458 14.922 1.00 56.66 148 ASP A O 1
ATOM 1052 N N . THR A 1 149 ? -36.493 3.825 12.828 1.00 56.06 149 THR A N 1
ATOM 1053 C CA . THR A 1 149 ? -37.860 4.358 12.851 1.00 56.06 149 THR A CA 1
ATOM 1054 C C . THR A 1 149 ? -38.785 3.295 13.427 1.00 56.06 149 THR A C 1
ATOM 1056 O O . THR A 1 149 ? -39.373 2.503 12.694 1.00 56.06 149 THR A O 1
ATOM 1059 N N . THR A 1 150 ? -38.906 3.282 14.752 1.00 55.03 150 THR A N 1
ATOM 1060 C CA . THR A 1 150 ? -39.976 2.563 15.449 1.00 55.03 150 THR A CA 1
ATOM 1061 C C . THR A 1 150 ? -41.309 3.256 15.144 1.00 55.03 150 THR A C 1
ATOM 1063 O O . THR A 1 150 ? -41.489 4.423 15.497 1.00 55.03 150 THR A O 1
ATOM 1066 N N . ASN A 1 151 ? -42.209 2.558 14.440 1.00 48.47 151 ASN A N 1
ATOM 1067 C CA . ASN A 1 151 ? -43.632 2.910 14.335 1.00 48.47 151 ASN A CA 1
ATOM 1068 C C . ASN A 1 151 ? -44.403 2.291 15.500 1.00 48.47 151 ASN A C 1
ATOM 1070 O O . ASN A 1 151 ? -44.117 1.111 15.810 1.00 48.47 151 ASN A O 1
#

Foldseek 3Di:
DWDWDWFFAFQDQDPPLLVLLLQLLVLLLQLQQAAFFCDQQQPQRRNHHRDGTDLSVVLNVLSVLLNLLSVVVVVPPPSVVVCPQDRQVVNLVSLVVNLVSLVVVCVSCQVRVVHNVRTDPSSVSNNRSSVSNNVSSSNGTDSDIDTDPDD